Protein AF-A0A6S7BS37-F1 (afdb_monomer_lite)

Foldseek 3Di:
DPPLVPPDPDPPDDEDQVVLVVVVVVVVVVPDPDDDDDDDPPPCPVVCVSNHNQVVCVVVVHQHFDFDQVVCVPCSVVRVVVRNVVSPQDDDPVSVPPPVPPPPPPPPPPPDDDDDPPPPDDPPPPDDDDDD

pLDDT: mean 71.47, std 23.08, range [28.58, 96.12]

Radius of gyration: 23.33 Å; chains: 1; bounding box: 60×58×32 Å

Sequence (132 aa):
MIPFDTLDRDPWHFARPKLAEAYLDAFDLKLSSARGMFARRRMGKTEFLRMDLLPSAAARGYLAAYTNLWDNRAAPETALLAALMEALEPQGVIAKLRIPVKKVKATAKIPGGAEGSLEADRSIALQTRIGT

Structure (mmCIF, N/CA/C/O backbone):
data_AF-A0A6S7BS37-F1
#
_entry.id   AF-A0A6S7BS37-F1
#
loop_
_atom_site.group_PDB
_atom_site.id
_atom_site.type_symbol
_atom_site.label_atom_id
_atom_site.label_alt_id
_atom_site.label_comp_id
_atom_site.label_asym_id
_atom_site.label_entity_id
_atom_site.label_seq_id
_atom_site.pdbx_PDB_ins_code
_atom_site.Cartn_x
_atom_site.Cartn_y
_atom_site.Cartn_z
_atom_site.occupancy
_atom_site.B_iso_or_equiv
_atom_site.auth_seq_id
_atom_site.auth_comp_id
_atom_site.auth_asym_id
_atom_site.auth_atom_id
_atom_site.pdbx_PDB_model_num
ATOM 1 N N . MET A 1 1 ? -3.604 10.916 -8.728 1.00 45.72 1 MET A N 1
ATOM 2 C CA . MET A 1 1 ? -3.479 9.446 -8.912 1.00 45.72 1 MET A CA 1
ATOM 3 C C . MET A 1 1 ? -4.804 8.891 -9.443 1.00 45.72 1 MET A C 1
ATOM 5 O O . MET A 1 1 ? -5.825 9.522 -9.220 1.00 45.72 1 MET A O 1
ATOM 9 N N . ILE A 1 2 ? -4.823 7.778 -10.190 1.00 42.56 2 ILE A N 1
ATOM 10 C CA . ILE A 1 2 ? -6.091 7.119 -10.567 1.00 42.56 2 ILE A CA 1
ATOM 11 C C . ILE A 1 2 ? -6.729 6.605 -9.264 1.00 42.56 2 ILE A C 1
ATOM 13 O O . ILE A 1 2 ? -6.039 5.876 -8.545 1.00 42.56 2 ILE A O 1
ATOM 17 N N . PRO A 1 3 ? -7.969 6.993 -8.909 1.00 49.81 3 PRO A N 1
ATOM 18 C CA . PRO A 1 3 ? -8.621 6.482 -7.708 1.00 49.81 3 PRO A CA 1
ATOM 19 C C . PRO A 1 3 ? -8.657 4.953 -7.775 1.00 49.81 3 PRO A C 1
ATOM 21 O O . PRO A 1 3 ? -9.004 4.396 -8.818 1.00 49.81 3 PRO A O 1
ATOM 24 N N . PHE A 1 4 ? -8.274 4.275 -6.685 1.00 53.22 4 PHE A N 1
ATOM 25 C CA . PHE A 1 4 ? -8.167 2.804 -6.633 1.00 53.22 4 PHE A CA 1
ATOM 26 C C . PHE A 1 4 ? -9.461 2.091 -7.057 1.00 53.22 4 PHE A C 1
ATOM 28 O O . PHE A 1 4 ? -9.412 0.959 -7.523 1.00 53.22 4 PHE A O 1
ATOM 35 N N . ASP A 1 5 ? -10.587 2.796 -6.962 1.00 51.19 5 ASP A N 1
ATOM 36 C CA . ASP A 1 5 ? -11.928 2.368 -7.362 1.00 51.19 5 ASP A CA 1
ATOM 37 C C . ASP A 1 5 ? -12.137 2.256 -8.888 1.00 51.19 5 ASP A C 1
ATOM 39 O O . ASP A 1 5 ? -13.129 1.700 -9.341 1.00 51.19 5 ASP A O 1
ATOM 43 N N . THR A 1 6 ? -11.213 2.783 -9.703 1.00 49.12 6 THR A N 1
ATOM 44 C CA . THR A 1 6 ? -11.310 2.785 -11.183 1.00 49.12 6 THR A CA 1
ATOM 45 C C . THR A 1 6 ? -10.344 1.819 -11.866 1.00 49.12 6 THR A C 1
ATOM 47 O O . THR A 1 6 ? -10.201 1.843 -13.088 1.00 49.12 6 THR A O 1
ATOM 50 N N . LEU A 1 7 ? -9.672 0.952 -11.103 1.00 57.22 7 LEU A N 1
ATOM 51 C CA . LEU A 1 7 ? -8.976 -0.190 -11.687 1.00 57.22 7 LEU A CA 1
ATOM 52 C C . LEU A 1 7 ? -10.045 -1.211 -12.081 1.00 57.22 7 LEU A C 1
ATOM 54 O O . LEU A 1 7 ? -10.400 -2.079 -11.283 1.00 57.22 7 LEU A O 1
ATOM 58 N N . ASP A 1 8 ? -10.588 -1.060 -13.296 1.00 59.56 8 ASP A N 1
ATOM 59 C CA . ASP A 1 8 ? -11.390 -2.091 -13.957 1.00 59.56 8 ASP A CA 1
ATOM 60 C C . ASP A 1 8 ? -10.732 -3.441 -13.680 1.00 59.56 8 ASP A C 1
ATOM 62 O O . ASP A 1 8 ? -9.523 -3.594 -13.884 1.00 59.56 8 ASP A O 1
ATOM 66 N N . ARG A 1 9 ? -11.502 -4.384 -13.120 1.00 65.88 9 ARG A N 1
ATOM 67 C CA . ARG A 1 9 ? -10.988 -5.702 -12.740 1.00 65.88 9 ARG A CA 1
ATOM 68 C C . ARG A 1 9 ? -10.431 -6.365 -13.990 1.00 65.88 9 ARG A C 1
ATOM 70 O O . ARG A 1 9 ? -11.190 -6.923 -14.779 1.00 65.88 9 ARG A O 1
ATOM 77 N N . ASP A 1 10 ? -9.116 -6.266 -14.158 1.00 77.12 10 ASP A N 1
ATOM 78 C CA . ASP A 1 10 ? -8.397 -6.883 -15.259 1.00 77.12 10 ASP A CA 1
ATOM 79 C C . ASP A 1 10 ? -8.736 -8.382 -15.238 1.00 77.12 10 ASP A C 1
ATOM 81 O O . ASP A 1 10 ? -8.460 -9.045 -14.231 1.00 77.12 10 ASP A O 1
ATOM 85 N N . PRO A 1 11 ? -9.357 -8.930 -16.300 1.00 81.69 11 PRO A N 1
ATOM 86 C CA . PRO A 1 11 ? -9.729 -10.341 -16.359 1.00 81.69 11 PRO A CA 1
ATOM 87 C C . PRO A 1 11 ? -8.544 -11.291 -16.137 1.00 81.69 11 PRO A C 1
ATOM 89 O O . PRO A 1 11 ? -8.743 -12.455 -15.795 1.00 81.69 11 PRO A O 1
ATOM 92 N N . TRP A 1 12 ? -7.318 -10.802 -16.334 1.00 84.25 12 TRP A N 1
ATOM 93 C CA . TRP A 1 12 ? -6.079 -11.563 -16.201 1.00 84.25 12 TRP A CA 1
ATOM 94 C C . TRP A 1 12 ? -5.432 -11.444 -14.818 1.00 84.25 12 TRP A C 1
ATOM 96 O O . TRP A 1 12 ? -4.402 -12.077 -14.570 1.00 84.25 12 TRP A O 1
ATOM 106 N N . HIS A 1 13 ? -6.028 -10.671 -13.908 1.00 88.62 13 HIS A N 1
ATOM 107 C CA . HIS A 1 13 ? -5.512 -10.505 -12.560 1.00 88.62 13 HIS A CA 1
ATOM 108 C C . HIS A 1 13 ? -5.692 -11.779 -11.726 1.00 88.62 13 HIS A C 1
ATOM 110 O O . HIS A 1 13 ? -6.806 -12.243 -11.470 1.00 88.62 13 HIS A O 1
ATOM 116 N N . PHE A 1 14 ? -4.581 -12.321 -11.228 1.00 90.50 14 PHE A N 1
ATOM 117 C CA . PHE A 1 14 ? -4.611 -13.411 -10.258 1.00 90.50 14 PHE A CA 1
ATOM 118 C C . PHE A 1 14 ? -4.712 -12.857 -8.830 1.00 90.50 14 PHE A C 1
ATOM 120 O O . PHE A 1 14 ? -3.695 -12.550 -8.196 1.00 90.50 14 PHE A O 1
ATOM 127 N N . ALA A 1 15 ? -5.947 -12.755 -8.331 1.00 90.62 15 ALA A N 1
ATOM 128 C CA . ALA A 1 15 ? -6.245 -12.226 -7.004 1.00 90.62 15 ALA A CA 1
ATOM 129 C C . ALA A 1 15 ? -5.655 -13.093 -5.880 1.00 90.62 15 ALA A C 1
ATOM 131 O O . ALA A 1 15 ? -5.786 -14.323 -5.866 1.00 90.62 15 ALA A O 1
ATOM 132 N N . ARG A 1 16 ? -5.033 -12.444 -4.892 1.00 93.19 16 ARG A N 1
ATOM 133 C CA . ARG A 1 16 ? -4.391 -13.096 -3.735 1.00 93.19 16 ARG A CA 1
ATOM 134 C C . ARG A 1 16 ? -4.900 -12.518 -2.405 1.00 93.19 16 ARG A C 1
ATOM 136 O O . ARG A 1 16 ? -4.097 -12.025 -1.608 1.00 93.19 16 ARG A O 1
ATOM 143 N N . PRO A 1 17 ? -6.206 -12.640 -2.098 1.00 92.75 17 PRO A N 1
ATOM 144 C CA . PRO A 1 17 ? -6.815 -12.009 -0.922 1.00 92.75 17 PRO A CA 1
ATOM 145 C C . PRO A 1 17 ? -6.227 -12.514 0.402 1.00 92.75 17 PRO A C 1
ATOM 147 O O . PRO A 1 17 ? -5.838 -11.713 1.243 1.00 92.75 17 PRO A O 1
ATOM 150 N N . LYS A 1 18 ? -6.027 -13.833 0.549 1.00 96.12 18 LYS A N 1
ATOM 151 C CA . LYS A 1 18 ? -5.428 -14.425 1.762 1.00 96.12 18 LYS A CA 1
ATOM 152 C C . LYS A 1 18 ? -4.016 -13.903 2.048 1.00 96.12 18 LYS A C 1
ATOM 154 O O . LYS A 1 18 ? -3.608 -13.798 3.199 1.00 96.12 18 LYS A O 1
ATOM 159 N N . LEU A 1 19 ? -3.250 -13.596 0.996 1.00 94.75 19 LEU A N 1
ATOM 160 C CA . LEU A 1 19 ? -1.913 -13.029 1.150 1.00 94.75 19 LEU A CA 1
ATOM 161 C C . LEU A 1 19 ? -2.000 -11.569 1.606 1.00 94.75 19 LEU A C 1
ATOM 163 O O . LEU A 1 19 ? -1.240 -11.173 2.483 1.00 94.75 19 LEU A O 1
ATOM 167 N N . ALA A 1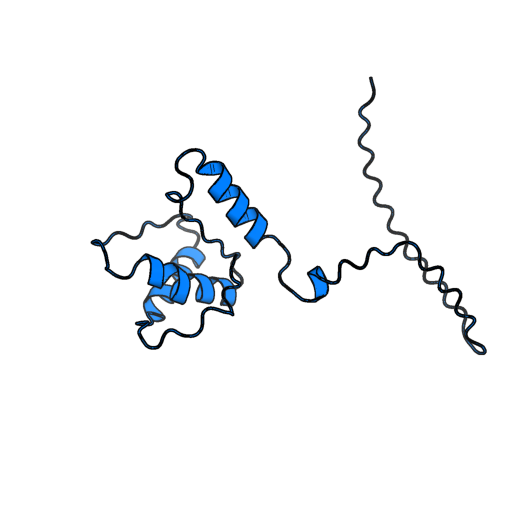 20 ? -2.921 -10.782 1.046 1.00 95.12 20 ALA A N 1
ATOM 168 C CA . ALA A 1 20 ? -3.155 -9.406 1.483 1.00 95.12 20 ALA A CA 1
ATOM 169 C C . ALA A 1 20 ? -3.591 -9.346 2.953 1.00 95.12 20 ALA A C 1
ATOM 171 O O . ALA A 1 20 ? -3.008 -8.583 3.722 1.00 95.12 20 ALA A O 1
ATOM 172 N N . GLU A 1 21 ? -4.525 -10.208 3.359 1.00 95.12 21 GLU A N 1
ATOM 173 C CA . GLU A 1 21 ? -4.964 -10.343 4.753 1.00 95.12 21 GLU A CA 1
ATOM 174 C C . GLU A 1 21 ? -3.792 -10.651 5.684 1.00 95.12 21 GLU A C 1
ATOM 176 O O . GLU A 1 21 ? -3.549 -9.892 6.613 1.00 95.12 21 GLU A O 1
ATOM 181 N N . ALA A 1 22 ? -2.981 -11.667 5.376 1.00 94.62 22 ALA A N 1
ATOM 182 C CA . ALA A 1 22 ? -1.829 -12.024 6.205 1.00 94.62 22 ALA A CA 1
ATOM 183 C C . ALA A 1 22 ? -0.791 -10.889 6.345 1.00 94.62 22 ALA A C 1
ATOM 185 O O . ALA A 1 22 ? -0.094 -10.793 7.359 1.00 94.62 22 ALA A O 1
ATOM 186 N N . TYR A 1 23 ? -0.651 -10.028 5.330 1.00 94.62 23 TYR A N 1
ATOM 187 C CA . TYR A 1 23 ? 0.193 -8.836 5.427 1.00 94.62 23 TYR A CA 1
ATOM 188 C C . TYR A 1 23 ? -0.431 -7.774 6.337 1.00 94.62 23 TYR A C 1
ATOM 190 O O . TYR A 1 23 ? 0.280 -7.229 7.181 1.00 94.62 23 TYR A O 1
ATOM 198 N N . LEU A 1 24 ? -1.727 -7.495 6.183 1.00 94.00 24 LEU A N 1
ATOM 199 C CA . LEU A 1 24 ? -2.442 -6.491 6.974 1.00 94.00 24 LEU A CA 1
ATOM 200 C C . LEU A 1 24 ? -2.581 -6.905 8.438 1.00 94.00 24 LEU A C 1
ATOM 202 O O . LEU A 1 24 ? -2.254 -6.106 9.307 1.00 94.00 24 LEU A O 1
ATOM 206 N N . ASP A 1 25 ? -2.917 -8.165 8.711 1.00 94.44 25 ASP A N 1
ATOM 207 C CA . ASP A 1 25 ? -2.973 -8.718 10.068 1.00 94.44 25 ASP A CA 1
ATOM 208 C C . ASP A 1 25 ? -1.625 -8.543 10.779 1.00 94.44 25 ASP A C 1
ATOM 210 O O . ASP A 1 25 ? -1.552 -8.209 11.959 1.00 94.44 25 ASP A O 1
ATOM 214 N N . ALA A 1 26 ? -0.520 -8.711 10.049 1.00 92.19 26 ALA A N 1
ATOM 215 C CA . ALA A 1 26 ? 0.799 -8.504 10.621 1.00 92.19 26 ALA A CA 1
ATOM 216 C C . ALA A 1 26 ? 1.139 -7.025 10.878 1.00 92.19 26 ALA A C 1
ATOM 218 O O . ALA A 1 26 ? 1.918 -6.744 11.791 1.00 92.19 26 ALA A O 1
ATOM 219 N N . PHE A 1 27 ? 0.582 -6.089 10.103 1.00 91.50 27 PHE A N 1
ATOM 220 C CA . PHE A 1 27 ? 0.676 -4.654 10.397 1.00 91.50 27 PHE A CA 1
ATOM 221 C C . PHE A 1 27 ? -0.216 -4.263 11.586 1.00 91.50 27 PHE A C 1
ATOM 223 O O . PHE A 1 27 ? 0.216 -3.463 12.419 1.00 91.50 27 PHE A O 1
ATOM 230 N N . ASP A 1 28 ? -1.391 -4.884 11.732 1.00 91.56 28 ASP A N 1
ATOM 231 C CA . ASP A 1 28 ? -2.317 -4.676 12.857 1.00 91.56 28 ASP A CA 1
ATOM 232 C C . ASP A 1 28 ? -1.676 -5.034 14.211 1.00 91.56 28 ASP A C 1
ATOM 234 O O . ASP A 1 28 ? -1.938 -4.376 15.221 1.00 91.56 28 ASP A O 1
ATOM 238 N N . LEU A 1 29 ? -0.763 -6.015 14.232 1.00 92.06 29 LEU A N 1
ATOM 239 C CA . LEU A 1 29 ? 0.019 -6.363 15.425 1.00 92.06 29 LEU A CA 1
ATOM 240 C C . LEU A 1 29 ? 0.967 -5.240 15.887 1.00 92.06 29 LEU A C 1
ATOM 242 O O . LEU A 1 29 ? 1.471 -5.304 17.007 1.00 92.06 29 LEU A O 1
ATOM 246 N N . LYS A 1 30 ? 1.249 -4.230 15.048 1.00 88.50 30 LYS A N 1
ATOM 247 C CA . LYS A 1 30 ? 2.135 -3.077 15.332 1.00 88.50 30 LYS A CA 1
ATOM 248 C C . LYS A 1 30 ? 3.561 -3.439 15.774 1.00 88.50 30 LYS A C 1
ATOM 250 O O . LYS A 1 30 ? 4.304 -2.581 16.238 1.00 88.50 30 LYS A O 1
ATOM 255 N N . LEU A 1 31 ? 3.971 -4.693 15.581 1.00 89.50 31 LEU A N 1
ATOM 256 C CA . LEU A 1 31 ? 5.321 -5.177 15.889 1.00 89.50 31 LEU A CA 1
ATOM 257 C C . LEU A 1 31 ? 6.358 -4.704 14.862 1.00 89.50 31 LEU A C 1
ATOM 259 O O . LEU A 1 31 ? 7.555 -4.705 15.138 1.00 89.50 31 LEU A O 1
ATOM 263 N N . SER A 1 32 ? 5.911 -4.324 13.663 1.00 86.62 32 SER A N 1
ATOM 264 C CA . SER A 1 32 ? 6.768 -3.835 12.588 1.00 86.62 32 SER A CA 1
ATOM 265 C C . SER A 1 32 ? 6.054 -2.765 11.769 1.00 86.62 32 SER A C 1
ATOM 267 O O . SER A 1 32 ? 4.904 -2.942 11.374 1.00 86.62 32 SER A O 1
ATOM 269 N N . SER A 1 33 ? 6.754 -1.664 11.495 1.00 85.06 33 SER A N 1
ATOM 270 C CA . SER A 1 33 ? 6.266 -0.543 10.683 1.00 85.06 33 SER A CA 1
ATOM 271 C C . SER A 1 33 ? 6.583 -0.683 9.191 1.00 85.06 33 SER A C 1
ATOM 273 O O . SER A 1 33 ? 6.028 0.050 8.377 1.00 85.06 33 SER A O 1
ATOM 275 N N . ALA A 1 34 ? 7.470 -1.607 8.812 1.00 90.19 34 ALA A N 1
ATOM 276 C CA . ALA A 1 34 ? 7.934 -1.754 7.439 1.00 90.19 34 ALA A CA 1
ATOM 277 C C . ALA A 1 34 ? 8.209 -3.218 7.093 1.00 90.19 34 ALA A C 1
ATOM 279 O O . ALA A 1 34 ? 8.867 -3.944 7.838 1.00 90.19 34 ALA A O 1
ATOM 280 N N . ARG A 1 35 ? 7.753 -3.644 5.911 1.00 90.31 35 ARG A N 1
ATOM 281 C CA . ARG A 1 35 ? 7.969 -5.001 5.405 1.00 90.31 35 ARG A CA 1
ATOM 282 C C . ARG A 1 35 ? 8.420 -4.980 3.951 1.00 90.31 35 ARG A C 1
ATOM 284 O O . ARG A 1 35 ? 7.781 -4.371 3.099 1.00 90.31 35 ARG A O 1
ATOM 291 N N . GLY A 1 36 ? 9.509 -5.689 3.666 1.00 91.56 36 GLY A N 1
ATOM 292 C CA . GLY A 1 36 ? 10.007 -5.895 2.308 1.00 91.56 36 GLY A CA 1
ATOM 293 C C . GLY A 1 36 ? 9.326 -7.076 1.615 1.00 91.56 36 GLY A C 1
ATOM 294 O O . GLY A 1 36 ? 9.054 -8.101 2.239 1.00 91.56 36 GLY A O 1
ATOM 295 N N . MET A 1 37 ? 9.084 -6.955 0.308 1.00 91.19 37 MET A N 1
ATOM 296 C CA . MET A 1 37 ? 8.594 -8.050 -0.534 1.00 91.19 37 MET A CA 1
ATOM 297 C C . MET A 1 37 ? 9.644 -8.433 -1.583 1.00 91.19 37 MET A C 1
ATOM 299 O O . MET A 1 37 ? 9.855 -7.740 -2.584 1.00 91.19 37 MET A O 1
ATOM 303 N N . PHE A 1 38 ? 10.288 -9.581 -1.379 1.00 91.44 38 PHE A N 1
ATOM 304 C CA . PHE A 1 38 ? 11.338 -10.092 -2.259 1.00 91.44 38 PHE A CA 1
ATOM 305 C C . PHE A 1 38 ? 10.826 -11.256 -3.112 1.00 91.44 38 PHE A C 1
ATOM 307 O O . PHE A 1 38 ? 10.085 -12.110 -2.650 1.00 91.44 38 PHE A O 1
ATOM 314 N N . ALA A 1 39 ? 11.187 -11.240 -4.395 1.00 90.06 39 ALA A N 1
ATOM 315 C CA . ALA A 1 39 ? 10.860 -12.258 -5.401 1.00 90.06 39 ALA A CA 1
ATOM 316 C C . ALA A 1 39 ? 11.619 -11.931 -6.700 1.00 90.06 39 ALA A C 1
ATOM 318 O O . ALA A 1 39 ? 12.113 -10.807 -6.863 1.00 90.06 39 ALA A O 1
ATOM 319 N N . ARG A 1 40 ? 11.655 -12.862 -7.657 1.00 92.50 40 ARG A N 1
ATOM 320 C CA . ARG A 1 40 ? 12.218 -12.614 -8.998 1.00 92.50 40 ARG A CA 1
ATOM 321 C C . ARG A 1 40 ? 11.415 -11.545 -9.769 1.00 92.50 40 ARG A C 1
ATOM 323 O O . ARG A 1 40 ? 10.342 -11.108 -9.340 1.00 92.50 40 ARG A O 1
ATOM 330 N N . ARG A 1 41 ? 11.954 -11.078 -10.904 1.00 90.81 41 ARG A N 1
ATOM 331 C CA . ARG A 1 41 ? 11.241 -10.152 -11.809 1.00 90.81 41 ARG A CA 1
ATOM 332 C C . ARG A 1 41 ? 9.988 -10.839 -12.368 1.00 90.81 41 ARG A C 1
ATOM 334 O O . ARG A 1 41 ? 9.994 -12.049 -12.547 1.00 90.81 41 ARG A O 1
ATOM 341 N N . ARG A 1 42 ? 8.947 -10.050 -12.662 1.00 87.50 42 ARG A N 1
ATOM 342 C CA . ARG A 1 42 ? 7.671 -10.509 -13.253 1.00 87.50 42 ARG A CA 1
ATOM 343 C C . ARG A 1 42 ? 6.885 -11.535 -12.416 1.00 87.50 42 ARG A C 1
ATOM 345 O O . ARG A 1 42 ? 6.068 -12.261 -12.951 1.00 87.50 42 ARG A O 1
ATOM 352 N N . MET A 1 43 ? 7.071 -11.539 -11.095 1.00 92.31 43 MET A N 1
ATOM 353 C CA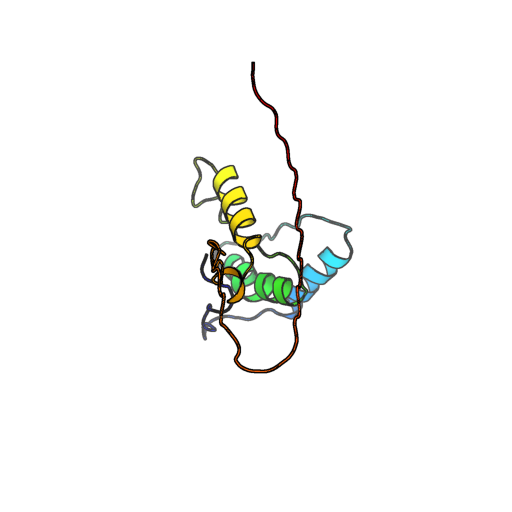 . MET A 1 43 ? 6.289 -12.374 -10.162 1.00 92.31 43 MET A CA 1
ATOM 354 C C . MET A 1 43 ? 4.986 -11.700 -9.671 1.00 92.31 43 MET A C 1
ATOM 356 O O . MET A 1 43 ? 4.410 -12.111 -8.668 1.00 92.31 43 MET A O 1
ATOM 360 N N . GLY A 1 44 ? 4.555 -10.607 -10.313 1.00 89.94 44 GLY A N 1
ATOM 361 C CA . GLY A 1 44 ? 3.315 -9.906 -9.954 1.00 89.94 44 GLY A CA 1
ATOM 362 C C . GLY A 1 44 ? 3.354 -9.153 -8.617 1.00 89.94 44 GLY A C 1
ATOM 363 O O . GLY A 1 44 ? 2.314 -8.986 -7.995 1.00 89.94 44 GLY A O 1
ATOM 364 N N . LYS A 1 45 ? 4.528 -8.710 -8.139 1.00 93.00 45 LYS A N 1
ATOM 365 C CA . LYS A 1 45 ? 4.644 -7.950 -6.873 1.00 93.00 45 LYS A CA 1
ATOM 366 C C . LYS A 1 45 ? 3.960 -6.586 -6.934 1.00 93.00 45 LYS A C 1
ATOM 368 O O . LYS A 1 45 ? 3.219 -6.229 -6.033 1.00 93.00 45 LYS A O 1
ATOM 373 N N . THR A 1 46 ? 4.194 -5.830 -8.005 1.00 91.00 46 THR A N 1
ATOM 374 C CA . THR A 1 46 ? 3.558 -4.518 -8.198 1.00 91.00 46 THR A CA 1
ATOM 375 C C . THR A 1 46 ? 2.048 -4.649 -8.353 1.00 91.00 46 THR A C 1
ATOM 377 O O . THR A 1 46 ? 1.300 -3.845 -7.811 1.00 91.00 46 THR A O 1
ATOM 380 N N . GLU A 1 47 ? 1.616 -5.686 -9.064 1.00 91.31 47 GLU A N 1
ATOM 381 C CA . GLU A 1 47 ? 0.207 -6.014 -9.251 1.00 91.31 47 GLU A CA 1
ATOM 382 C C . GLU A 1 47 ? -0.457 -6.380 -7.921 1.00 91.31 47 GLU A C 1
ATOM 384 O O . GLU A 1 47 ? -1.471 -5.787 -7.583 1.00 91.31 47 GLU A O 1
ATOM 389 N N . PHE A 1 48 ? 0.176 -7.238 -7.109 1.00 93.31 48 PHE A N 1
ATOM 390 C CA . PHE A 1 48 ? -0.292 -7.552 -5.756 1.00 93.31 48 PHE A CA 1
ATOM 391 C C . PHE A 1 48 ? -0.463 -6.297 -4.901 1.00 93.31 48 PHE A C 1
ATOM 393 O O . PHE A 1 48 ? -1.497 -6.113 -4.270 1.00 93.31 48 PHE A O 1
ATOM 400 N N . LEU A 1 49 ? 0.538 -5.408 -4.883 1.00 92.56 49 LEU A N 1
ATOM 401 C CA . LEU A 1 49 ? 0.438 -4.177 -4.103 1.00 92.56 49 LEU A CA 1
ATOM 402 C C . LEU A 1 49 ? -0.775 -3.353 -4.550 1.00 92.56 49 LEU A C 1
ATOM 404 O O . LEU A 1 49 ? -1.585 -2.965 -3.718 1.00 92.56 49 LEU A O 1
ATOM 408 N N . ARG A 1 50 ? -0.924 -3.115 -5.855 1.00 91.00 50 ARG A N 1
ATOM 409 C CA . ARG A 1 50 ? -1.931 -2.190 -6.392 1.00 91.00 50 ARG A CA 1
ATOM 410 C C . ARG A 1 50 ? -3.353 -2.752 -6.415 1.00 91.00 50 ARG A C 1
ATOM 412 O O . ARG A 1 50 ? -4.274 -1.981 -6.185 1.00 91.00 50 ARG A O 1
ATOM 419 N N . MET A 1 51 ? -3.517 -4.039 -6.713 1.00 90.38 51 MET A N 1
ATOM 420 C CA . MET A 1 51 ? -4.823 -4.667 -6.953 1.00 90.38 51 MET A CA 1
ATOM 421 C C . MET A 1 51 ? -5.339 -5.438 -5.732 1.00 90.38 51 MET A C 1
ATOM 423 O O . MET A 1 51 ? -6.545 -5.493 -5.524 1.00 90.38 51 MET A O 1
ATOM 427 N N . ASP A 1 52 ? -4.446 -5.996 -4.905 1.00 92.75 52 ASP A N 1
ATOM 428 C CA . ASP A 1 52 ? -4.834 -6.788 -3.732 1.00 92.75 52 ASP A CA 1
ATOM 429 C C . ASP A 1 52 ? -4.625 -6.000 -2.428 1.00 92.75 52 ASP A C 1
ATOM 431 O O . ASP A 1 52 ? -5.570 -5.741 -1.679 1.00 92.75 52 ASP A O 1
ATOM 435 N N . LEU A 1 53 ? -3.378 -5.607 -2.138 1.00 93.62 53 LEU A N 1
ATOM 436 C CA . LEU A 1 53 ? -2.993 -5.099 -0.818 1.00 93.62 53 LEU A CA 1
ATOM 437 C C . LEU A 1 53 ? -3.553 -3.703 -0.539 1.00 93.62 53 LEU A C 1
ATOM 439 O O . LEU A 1 53 ? -4.126 -3.492 0.525 1.00 93.62 53 LEU A O 1
ATOM 443 N N . LEU A 1 54 ? -3.382 -2.753 -1.462 1.00 92.50 54 LEU A N 1
ATOM 444 C CA . LEU A 1 54 ? -3.819 -1.370 -1.258 1.00 92.50 54 LEU A CA 1
ATOM 445 C C . LEU A 1 54 ? -5.348 -1.245 -1.132 1.00 92.50 54 LEU A C 1
ATOM 447 O O . LEU A 1 54 ? -5.789 -0.601 -0.179 1.00 92.50 54 LEU A O 1
ATOM 451 N N . PRO A 1 55 ? -6.165 -1.884 -1.994 1.00 90.94 55 PRO A N 1
ATOM 452 C CA . PRO A 1 55 ? -7.618 -1.879 -1.829 1.00 90.94 55 PRO A CA 1
ATOM 453 C C . PRO A 1 55 ? -8.060 -2.537 -0.519 1.00 90.94 55 PRO A C 1
ATOM 455 O O . PRO A 1 55 ? -8.915 -1.999 0.183 1.00 90.94 55 PRO A O 1
ATOM 458 N N . SER A 1 56 ? -7.429 -3.653 -0.134 1.00 92.44 56 SER A N 1
ATOM 459 C CA . SER A 1 56 ? -7.717 -4.320 1.144 1.00 92.44 56 SER A CA 1
ATOM 460 C C . SER A 1 56 ? -7.336 -3.450 2.348 1.00 92.44 56 SER A C 1
ATOM 462 O O . SER A 1 56 ? -8.057 -3.424 3.343 1.00 92.44 56 SER A O 1
ATOM 464 N N . ALA A 1 57 ? -6.232 -2.702 2.261 1.00 92.88 57 ALA A N 1
ATOM 465 C CA . ALA A 1 57 ? -5.812 -1.761 3.296 1.00 92.88 57 ALA A CA 1
ATOM 466 C C . ALA A 1 57 ? -6.825 -0.615 3.439 1.00 92.88 57 ALA A C 1
ATOM 468 O O . ALA A 1 57 ? -7.280 -0.329 4.547 1.00 92.88 57 ALA A O 1
ATOM 469 N N . ALA A 1 58 ? -7.229 -0.006 2.320 1.00 90.56 58 ALA A N 1
ATOM 470 C CA . ALA A 1 58 ? -8.226 1.061 2.305 1.00 9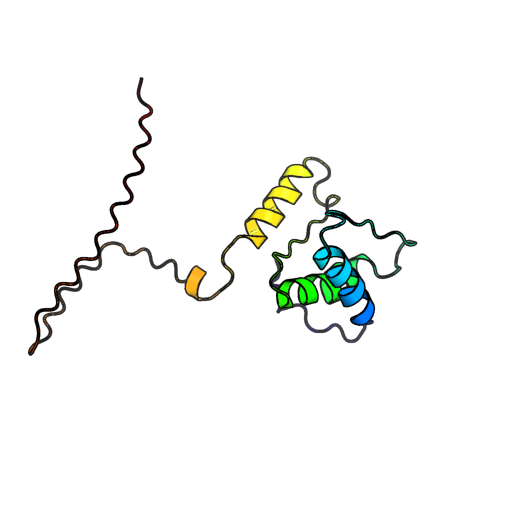0.56 58 ALA A CA 1
ATOM 471 C C . ALA A 1 58 ? -9.570 0.593 2.891 1.00 90.56 58 ALA A C 1
ATOM 473 O O . ALA A 1 58 ? -10.156 1.289 3.718 1.00 90.56 58 ALA A O 1
ATOM 474 N N . ALA A 1 59 ? -10.013 -0.623 2.551 1.00 89.56 59 ALA A N 1
ATOM 475 C CA . ALA A 1 59 ? -11.225 -1.223 3.112 1.00 89.56 59 ALA A CA 1
ATOM 476 C C . ALA A 1 59 ? -11.150 -1.434 4.638 1.00 89.56 59 ALA A C 1
ATOM 478 O O . ALA A 1 59 ? -12.170 -1.365 5.320 1.00 89.56 59 ALA A O 1
ATOM 479 N N . ARG A 1 60 ? -9.947 -1.648 5.189 1.00 91.00 60 ARG A N 1
ATOM 480 C CA . ARG A 1 60 ? -9.694 -1.734 6.639 1.00 91.00 60 ARG A CA 1
ATOM 481 C C . ARG A 1 60 ? -9.490 -0.367 7.315 1.00 91.00 60 ARG A C 1
ATOM 483 O O . ARG A 1 60 ? -9.198 -0.322 8.506 1.00 91.00 60 ARG A O 1
ATOM 490 N N . GLY A 1 61 ? -9.638 0.742 6.588 1.00 89.69 61 GLY A N 1
ATOM 491 C CA . GLY A 1 61 ? -9.484 2.098 7.126 1.00 89.69 61 GLY A CA 1
ATOM 492 C C . GLY A 1 61 ? -8.040 2.601 7.191 1.00 89.69 61 GLY A C 1
ATOM 493 O O . GLY A 1 61 ? -7.776 3.620 7.829 1.00 89.69 61 GLY A O 1
ATOM 494 N N . TYR A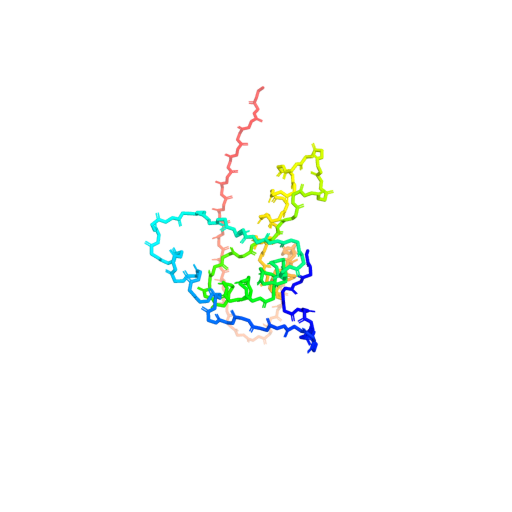 1 62 ? -7.097 1.920 6.536 1.00 90.25 62 TYR A N 1
ATOM 495 C CA . TYR A 1 62 ? -5.739 2.433 6.390 1.00 90.25 62 TYR A CA 1
ATOM 496 C C . TYR A 1 62 ? -5.680 3.567 5.368 1.00 90.25 62 TYR A C 1
ATOM 498 O O . TYR A 1 62 ? -6.310 3.518 4.311 1.00 90.25 62 TYR A O 1
ATOM 506 N N . LEU A 1 63 ? -4.815 4.545 5.639 1.00 89.94 63 LEU A N 1
ATOM 507 C CA . LEU A 1 63 ? -4.379 5.498 4.627 1.00 89.94 63 LEU A CA 1
ATOM 508 C C . LEU A 1 63 ? -3.404 4.799 3.669 1.00 89.94 63 LEU A C 1
ATOM 510 O O . LEU A 1 63 ? -2.270 4.493 4.040 1.00 89.94 63 LEU A O 1
ATOM 514 N N . ALA A 1 64 ? -3.848 4.530 2.443 1.00 90.38 64 ALA A N 1
ATOM 515 C CA . ALA A 1 64 ? -3.054 3.840 1.432 1.00 90.38 64 ALA A CA 1
ATOM 516 C C . ALA A 1 64 ? -2.460 4.829 0.418 1.00 90.38 64 ALA A C 1
ATOM 518 O O . ALA A 1 64 ? -3.187 5.547 -0.266 1.00 90.38 64 ALA A O 1
ATOM 519 N N . ALA A 1 65 ? -1.134 4.823 0.279 1.00 90.88 65 ALA A N 1
ATOM 520 C CA . ALA A 1 65 ? -0.405 5.588 -0.728 1.00 90.88 65 ALA A CA 1
ATOM 521 C C . ALA A 1 65 ? 0.513 4.656 -1.530 1.00 90.88 65 ALA A C 1
ATOM 523 O O . ALA A 1 65 ? 1.145 3.758 -0.970 1.00 90.88 65 ALA A O 1
ATOM 524 N N . TYR A 1 66 ? 0.612 4.878 -2.840 1.00 91.00 66 TYR A N 1
ATOM 525 C CA . TYR A 1 66 ? 1.561 4.177 -3.704 1.00 91.00 66 TYR A CA 1
ATOM 526 C C . TYR A 1 66 ? 2.536 5.174 -4.311 1.00 91.00 66 TYR A C 1
ATOM 528 O O . TYR A 1 66 ? 2.125 6.179 -4.884 1.00 91.00 66 TYR A O 1
ATOM 536 N N . THR A 1 67 ? 3.826 4.862 -4.243 1.00 91.31 67 THR A N 1
ATOM 537 C CA . THR A 1 67 ? 4.858 5.614 -4.954 1.00 91.31 67 THR A CA 1
ATOM 538 C C . THR A 1 67 ? 5.837 4.657 -5.618 1.00 91.31 67 THR A C 1
ATOM 540 O O . THR A 1 67 ? 6.205 3.622 -5.053 1.00 91.31 67 THR A O 1
ATOM 543 N N . ASN A 1 68 ? 6.249 4.989 -6.837 1.00 89.12 68 ASN A N 1
ATOM 544 C CA . ASN A 1 68 ? 7.318 4.299 -7.539 1.00 89.12 68 ASN A CA 1
ATOM 545 C C . ASN A 1 68 ? 8.555 5.199 -7.541 1.00 89.12 68 ASN A C 1
ATOM 547 O O . ASN A 1 68 ? 8.659 6.149 -8.313 1.00 89.12 68 ASN A O 1
ATOM 551 N N . LEU A 1 69 ? 9.517 4.867 -6.684 1.00 86.44 69 LEU A N 1
ATOM 552 C CA . LEU A 1 69 ? 10.723 5.674 -6.478 1.00 86.44 69 LEU A CA 1
ATOM 553 C C . LEU A 1 69 ? 11.643 5.732 -7.708 1.00 86.44 69 LEU A C 1
ATOM 555 O O . LEU A 1 69 ? 12.547 6.561 -7.765 1.00 86.44 69 LEU A O 1
ATOM 559 N N . TRP A 1 70 ? 11.432 4.867 -8.703 1.00 82.56 70 TRP A N 1
ATOM 560 C CA . TRP A 1 70 ? 12.221 4.885 -9.932 1.00 82.56 70 TRP A CA 1
ATOM 561 C C . TRP A 1 70 ? 11.721 5.884 -10.975 1.00 82.56 70 TRP A C 1
ATOM 563 O O . TRP A 1 70 ? 12.491 6.200 -11.881 1.00 82.56 70 TRP A O 1
ATOM 573 N N . ASP A 1 71 ? 10.487 6.383 -10.855 1.00 75.50 71 ASP A N 1
ATOM 574 C CA . ASP A 1 71 ? 9.925 7.332 -11.826 1.00 75.50 71 ASP A CA 1
ATOM 575 C C . ASP A 1 71 ? 10.570 8.720 -11.696 1.00 75.50 71 ASP A C 1
ATOM 577 O O . ASP A 1 71 ? 10.742 9.418 -12.691 1.00 75.50 71 ASP A O 1
ATOM 581 N N . ASN A 1 72 ? 11.022 9.089 -10.491 1.00 72.38 72 ASN A N 1
ATOM 582 C CA . ASN A 1 72 ? 11.805 10.299 -10.250 1.00 72.38 72 ASN A CA 1
ATOM 583 C C . ASN A 1 72 ? 13.095 9.973 -9.484 1.00 72.38 72 ASN A C 1
ATOM 585 O O . ASN A 1 72 ? 13.217 10.223 -8.287 1.00 72.38 72 ASN A O 1
ATOM 589 N N . ARG A 1 73 ? 14.078 9.412 -10.200 1.00 76.56 73 ARG A N 1
ATOM 590 C CA . ARG A 1 73 ? 15.398 9.084 -9.631 1.00 76.56 73 ARG A CA 1
ATOM 591 C C . ARG A 1 73 ? 16.175 10.301 -9.127 1.00 76.56 73 ARG A C 1
ATOM 593 O O . ARG A 1 73 ? 17.071 10.122 -8.312 1.00 76.56 73 ARG A O 1
ATOM 600 N N . ALA A 1 74 ? 15.878 11.494 -9.643 1.00 80.75 74 ALA A N 1
ATOM 601 C CA . ALA A 1 74 ? 16.583 12.717 -9.276 1.00 80.75 74 ALA A CA 1
ATOM 602 C C . ALA A 1 74 ? 16.117 13.283 -7.924 1.00 80.75 74 ALA A C 1
ATOM 604 O O . ALA A 1 74 ? 16.915 13.923 -7.250 1.00 80.75 74 ALA A O 1
ATOM 605 N N . ALA A 1 75 ? 14.860 13.032 -7.534 1.00 83.19 75 ALA A N 1
ATOM 606 C CA . ALA A 1 75 ? 14.266 13.517 -6.285 1.00 83.19 75 ALA A CA 1
ATOM 607 C C . ALA A 1 75 ? 13.220 12.520 -5.723 1.00 83.19 75 ALA A C 1
ATOM 609 O O . ALA A 1 75 ? 12.007 12.777 -5.786 1.00 83.19 75 ALA A O 1
ATOM 610 N N . PRO A 1 76 ? 13.644 11.354 -5.195 1.00 85.00 76 PRO A N 1
ATOM 611 C CA . PRO A 1 76 ? 12.739 10.333 -4.652 1.00 85.00 76 PRO A CA 1
ATOM 612 C C . PRO A 1 76 ? 11.904 10.830 -3.460 1.00 85.00 76 PRO A C 1
ATOM 614 O O . PRO A 1 76 ? 10.763 10.404 -3.278 1.00 85.00 76 PRO A O 1
ATOM 617 N N . GLU A 1 77 ? 12.433 11.763 -2.673 1.00 87.12 77 GLU A N 1
ATOM 618 C CA . GLU A 1 77 ? 11.732 12.420 -1.570 1.00 87.12 77 GLU A CA 1
ATOM 619 C C . GLU A 1 77 ? 10.500 13.190 -2.050 1.00 87.12 77 GLU A C 1
ATOM 621 O O . GLU A 1 77 ? 9.448 13.136 -1.414 1.00 87.12 77 GLU A O 1
ATOM 626 N N . THR A 1 78 ? 10.587 13.827 -3.220 1.00 87.06 78 THR A N 1
ATOM 627 C CA . THR A 1 78 ? 9.455 14.557 -3.799 1.00 87.06 78 THR A CA 1
ATOM 628 C C . THR A 1 78 ? 8.370 13.584 -4.251 1.00 87.06 78 THR A C 1
ATOM 630 O O . THR A 1 78 ? 7.188 13.827 -4.018 1.00 87.06 78 THR A O 1
ATOM 633 N N . ALA A 1 79 ? 8.755 12.442 -4.831 1.00 86.69 79 ALA A N 1
ATOM 634 C CA . ALA A 1 79 ? 7.809 11.396 -5.223 1.00 86.69 79 ALA A CA 1
ATOM 635 C C . ALA A 1 79 ? 7.092 10.762 -4.018 1.00 86.69 79 ALA A C 1
ATOM 637 O O . ALA A 1 79 ? 5.927 10.369 -4.123 1.00 86.69 79 ALA A O 1
ATOM 638 N N . LEU A 1 80 ? 7.769 10.661 -2.872 1.00 88.75 80 LEU A N 1
ATOM 639 C CA . LEU A 1 80 ? 7.168 10.171 -1.635 1.00 88.75 80 LEU A CA 1
ATOM 640 C C . LEU A 1 80 ? 6.192 11.194 -1.040 1.00 88.75 80 LEU A C 1
ATOM 642 O O . LEU A 1 80 ? 5.052 10.841 -0.736 1.00 88.75 80 LEU A O 1
ATOM 646 N N . LEU A 1 81 ? 6.620 12.455 -0.909 1.00 89.50 81 LEU A N 1
ATOM 647 C CA . LEU A 1 81 ? 5.784 13.533 -0.376 1.00 89.50 81 LEU A CA 1
ATOM 648 C C . LEU A 1 81 ? 4.531 13.742 -1.225 1.00 89.50 81 LEU A C 1
ATOM 650 O O . LEU A 1 81 ? 3.438 13.822 -0.674 1.00 89.50 81 LEU A O 1
ATOM 654 N N . ALA A 1 82 ? 4.671 13.759 -2.552 1.00 87.69 82 ALA A N 1
ATOM 655 C CA . ALA A 1 82 ? 3.541 13.903 -3.462 1.00 87.69 82 ALA A CA 1
ATOM 656 C C . ALA A 1 82 ? 2.511 12.777 -3.280 1.00 87.69 82 ALA A C 1
ATOM 658 O O . ALA A 1 82 ? 1.318 13.048 -3.176 1.00 87.69 82 ALA A O 1
ATOM 659 N N . ALA A 1 83 ? 2.963 11.522 -3.177 1.00 88.19 83 ALA A N 1
ATOM 660 C CA . ALA A 1 83 ? 2.070 10.385 -2.960 1.00 88.19 83 ALA A CA 1
ATOM 661 C C . ALA A 1 83 ? 1.355 10.447 -1.601 1.00 88.19 83 ALA A C 1
ATOM 663 O O . ALA A 1 83 ? 0.187 10.073 -1.502 1.00 88.19 83 ALA A O 1
ATOM 664 N N . LEU A 1 84 ? 2.037 10.928 -0.558 1.00 89.50 84 LEU A N 1
ATOM 665 C CA . LEU A 1 84 ? 1.442 11.082 0.768 1.00 89.50 84 LEU A CA 1
ATOM 666 C C . LEU A 1 84 ? 0.433 12.235 0.813 1.00 89.50 84 LEU A C 1
ATOM 668 O O . LEU A 1 84 ? -0.651 12.070 1.363 1.00 89.50 84 LEU A O 1
ATOM 672 N N . MET A 1 85 ? 0.776 13.385 0.226 1.00 89.00 85 MET A N 1
ATOM 673 C CA . MET A 1 85 ? -0.121 14.538 0.137 1.00 89.00 85 MET A CA 1
ATOM 674 C C . MET A 1 85 ? -1.396 14.183 -0.625 1.00 89.00 85 MET A C 1
ATOM 676 O O . MET A 1 85 ? -2.481 14.475 -0.138 1.00 89.00 85 MET A O 1
ATOM 680 N N . GLU A 1 86 ? -1.268 13.486 -1.755 1.00 86.19 86 GLU A N 1
ATOM 681 C CA . GLU A 1 86 ? -2.404 12.985 -2.533 1.00 86.19 86 GLU A CA 1
ATOM 682 C C . GLU A 1 86 ? -3.277 12.020 -1.717 1.00 86.19 86 GLU A C 1
ATOM 684 O O . GLU A 1 86 ? -4.501 12.106 -1.755 1.00 86.19 86 GLU A O 1
ATOM 689 N N . ALA A 1 87 ? -2.670 11.098 -0.962 1.00 87.19 87 ALA A N 1
ATOM 690 C CA . ALA A 1 87 ? -3.428 10.161 -0.133 1.00 87.19 87 ALA A CA 1
ATOM 691 C C . ALA A 1 87 ? -4.197 10.875 0.990 1.00 87.19 87 ALA A C 1
ATOM 693 O O . ALA A 1 87 ? -5.299 10.456 1.337 1.00 87.19 87 ALA A O 1
ATOM 694 N N . LEU A 1 88 ? -3.625 11.949 1.543 1.00 86.75 88 LEU A N 1
ATOM 695 C CA . LEU A 1 88 ? -4.246 12.784 2.572 1.00 86.75 88 LEU A CA 1
ATOM 696 C C . LEU A 1 88 ? -5.338 13.713 2.028 1.00 86.75 88 LEU A C 1
ATOM 698 O O . LEU A 1 88 ? -6.123 14.234 2.826 1.00 86.75 88 LEU A O 1
ATOM 702 N N . GLU A 1 89 ? -5.398 13.957 0.714 1.00 82.00 89 GLU A N 1
ATOM 703 C CA . GLU A 1 89 ? -6.469 14.774 0.157 1.00 82.00 89 GLU A CA 1
ATOM 704 C C . GLU A 1 89 ? -7.824 14.099 0.412 1.00 82.00 89 GLU A C 1
ATOM 706 O O . GLU A 1 89 ? -7.993 12.908 0.137 1.00 82.00 89 GLU A O 1
ATOM 711 N N . PRO A 1 90 ? -8.815 14.834 0.949 1.00 68.06 90 PRO A N 1
ATOM 712 C CA . PRO A 1 90 ? -10.110 14.255 1.262 1.00 68.06 90 PRO A CA 1
ATOM 713 C C . PRO A 1 90 ? -10.757 13.722 -0.020 1.00 68.06 90 PRO A C 1
ATOM 715 O O . PRO A 1 90 ? -11.128 14.480 -0.915 1.00 68.06 90 PRO A O 1
ATOM 718 N N . GLN A 1 91 ? -10.900 12.402 -0.119 1.00 61.41 91 GLN A N 1
ATOM 719 C CA . GLN A 1 91 ? -11.519 11.764 -1.274 1.00 61.41 91 GLN A CA 1
ATOM 720 C C . GLN A 1 91 ? -13.041 11.769 -1.096 1.00 61.41 91 GLN A C 1
ATOM 722 O O . GLN A 1 91 ? -13.580 11.136 -0.192 1.00 61.41 91 GLN A O 1
ATOM 727 N N . GLY A 1 92 ? -13.753 12.523 -1.938 1.00 56.00 92 GLY A N 1
ATOM 728 C CA . GLY A 1 92 ? -15.216 12.537 -1.937 1.00 56.00 92 GLY A CA 1
ATOM 729 C C . GLY A 1 92 ? -15.843 13.733 -2.650 1.00 56.00 92 GLY A C 1
ATOM 730 O O . GLY A 1 92 ? -15.207 14.755 -2.911 1.00 56.00 92 GLY A O 1
ATOM 731 N N . VAL A 1 93 ? -17.143 13.623 -2.933 1.00 52.38 93 VAL A N 1
ATOM 732 C CA . VAL A 1 93 ? -17.956 14.688 -3.556 1.00 52.38 93 VAL A CA 1
ATOM 733 C C . VAL A 1 93 ? -17.950 15.969 -2.703 1.00 52.38 93 VAL A C 1
ATOM 735 O O . VAL A 1 93 ? -17.987 17.074 -3.236 1.00 52.38 93 VAL A O 1
ATOM 738 N N . ILE A 1 94 ? -17.799 15.826 -1.381 1.00 54.19 94 ILE A N 1
ATOM 739 C CA . ILE A 1 94 ? -17.756 16.922 -0.400 1.00 54.19 94 ILE A CA 1
ATOM 740 C C . ILE A 1 94 ? -16.442 17.725 -0.491 1.00 54.19 94 ILE A C 1
ATOM 742 O O . ILE A 1 94 ? -16.445 18.931 -0.272 1.00 54.19 94 ILE A O 1
ATOM 746 N N . ALA A 1 95 ? -15.328 17.107 -0.901 1.00 52.53 95 ALA A N 1
ATOM 747 C CA . ALA A 1 95 ? -14.060 17.813 -1.117 1.00 52.53 95 ALA A CA 1
ATOM 748 C C . ALA A 1 95 ? -14.062 18.652 -2.405 1.00 52.53 95 ALA A C 1
ATOM 750 O O . ALA A 1 95 ? -13.487 19.742 -2.448 1.00 52.53 95 ALA A O 1
ATOM 751 N N . LYS A 1 96 ? -14.767 18.173 -3.443 1.00 47.72 96 LYS A N 1
ATOM 752 C CA . LYS A 1 96 ? -15.065 18.955 -4.657 1.00 47.72 96 LYS A CA 1
ATOM 753 C C . LYS A 1 96 ? -16.077 20.066 -4.389 1.00 47.72 96 LYS A C 1
ATOM 755 O O . LYS A 1 96 ? -16.055 21.090 -5.064 1.00 47.72 96 LYS A O 1
ATOM 760 N N . LEU A 1 97 ? -16.886 19.915 -3.342 1.00 48.66 97 LEU A N 1
ATOM 761 C CA . LEU A 1 97 ? -17.707 20.969 -2.764 1.00 48.66 97 LEU A CA 1
ATOM 762 C C . LEU A 1 97 ? -16.878 21.895 -1.851 1.00 48.66 97 LEU A C 1
ATOM 764 O O . LEU A 1 97 ? -17.338 22.344 -0.804 1.00 48.66 97 LEU A O 1
ATOM 768 N N . ARG A 1 98 ? -15.667 22.271 -2.286 1.00 48.19 98 ARG A N 1
ATOM 769 C CA . ARG A 1 98 ? -15.042 23.545 -1.906 1.00 48.19 98 ARG A CA 1
ATOM 770 C C . ARG A 1 98 ? -15.888 24.666 -2.512 1.00 48.19 98 ARG A C 1
ATOM 772 O O . ARG A 1 98 ? -15.449 25.361 -3.419 1.00 48.19 98 ARG A O 1
ATOM 779 N N . ILE A 1 99 ? -17.128 24.828 -2.053 1.00 53.28 99 ILE A N 1
ATOM 780 C CA . ILE A 1 99 ? -17.868 26.060 -2.289 1.00 53.28 99 ILE A CA 1
ATOM 781 C C . ILE A 1 99 ? -17.108 27.104 -1.473 1.00 53.28 99 ILE A C 1
ATOM 783 O O . ILE A 1 99 ? -17.126 27.031 -0.240 1.00 53.28 99 ILE A O 1
ATOM 787 N N . PRO A 1 100 ? -16.396 28.056 -2.102 1.00 44.53 100 PRO A N 1
ATOM 788 C CA . PRO A 1 100 ? -15.939 29.204 -1.357 1.00 44.53 100 PRO A CA 1
ATOM 789 C C . PRO A 1 100 ? -17.211 29.881 -0.862 1.00 44.53 100 PRO A C 1
ATOM 791 O O . PRO A 1 100 ? -17.997 30.386 -1.664 1.00 44.53 100 PRO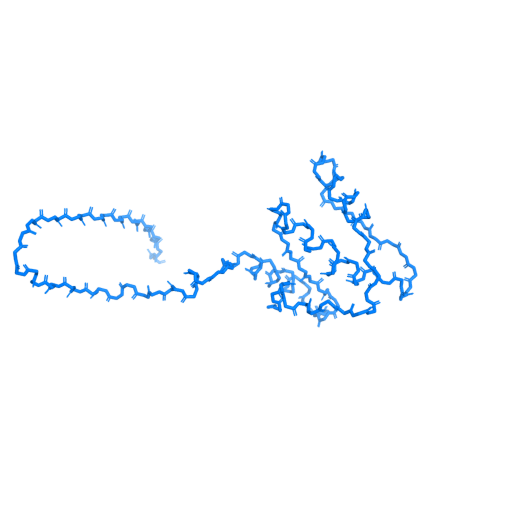 A O 1
ATOM 794 N N . VAL A 1 101 ? -17.441 29.891 0.450 1.00 53.84 101 VAL A N 1
ATOM 795 C CA . VAL A 1 101 ? -18.495 30.713 1.047 1.00 53.84 101 VAL A CA 1
ATOM 796 C C . VAL A 1 101 ? -18.021 32.168 0.963 1.00 53.84 101 VAL A C 1
ATOM 798 O O . VAL A 1 101 ? -17.706 32.821 1.954 1.00 53.84 101 VAL A O 1
ATOM 801 N N . LYS A 1 102 ? -17.908 32.690 -0.264 1.00 43.97 102 LYS A N 1
ATOM 802 C CA . LYS A 1 102 ? -17.866 34.119 -0.542 1.00 43.97 102 LYS A CA 1
ATOM 803 C C . LYS A 1 102 ? -19.241 34.628 -0.151 1.00 43.97 102 LYS A C 1
ATOM 805 O O . LYS A 1 102 ? -20.145 34.596 -0.974 1.00 43.97 102 LYS A O 1
ATOM 810 N N . LYS A 1 103 ? -19.381 34.996 1.128 1.00 45.88 103 LYS A N 1
ATOM 811 C CA . LYS A 1 103 ? -20.466 35.792 1.720 1.00 45.88 103 LYS A CA 1
ATOM 812 C C . LYS A 1 103 ? -21.710 35.845 0.834 1.00 45.88 103 LYS A C 1
ATOM 814 O O . LYS A 1 103 ? -21.991 36.868 0.210 1.00 45.88 103 LYS A O 1
ATOM 819 N N . VAL A 1 104 ? -22.464 34.753 0.785 1.00 43.59 104 VAL A N 1
ATOM 820 C CA . VAL A 1 104 ? -23.822 34.836 0.265 1.00 43.59 104 VAL A CA 1
ATOM 821 C C . VAL A 1 104 ? -24.609 35.505 1.381 1.00 43.59 104 VAL A C 1
ATOM 823 O O . VAL A 1 104 ? -25.021 34.857 2.339 1.00 43.59 104 VAL A O 1
ATOM 826 N N . LYS A 1 105 ? -24.765 36.832 1.300 1.00 43.22 105 LYS A N 1
ATOM 827 C CA . LYS A 1 105 ? -25.864 37.528 1.976 1.00 43.22 105 LYS A CA 1
ATOM 828 C C . LYS A 1 105 ? -27.156 37.013 1.339 1.00 43.22 105 LYS A C 1
ATOM 830 O O . LYS A 1 105 ? -27.751 37.672 0.494 1.00 43.22 105 LYS A O 1
ATOM 835 N N . ALA A 1 106 ? -27.558 35.801 1.702 1.00 40.09 106 ALA A N 1
ATOM 836 C CA . ALA A 1 106 ? -28.878 35.280 1.418 1.00 40.09 106 ALA A CA 1
ATOM 837 C C . ALA A 1 106 ? -29.833 35.925 2.422 1.00 40.09 106 ALA A C 1
ATOM 839 O O . ALA A 1 106 ? -30.327 35.287 3.343 1.00 40.09 106 ALA A O 1
ATOM 840 N N . THR A 1 107 ? -30.093 37.222 2.253 1.00 42.28 107 THR A N 1
ATOM 841 C CA . THR A 1 107 ? -31.302 37.835 2.803 1.00 42.28 107 THR A CA 1
ATOM 842 C C . THR A 1 107 ? -32.455 37.412 1.897 1.00 42.28 107 THR A C 1
ATOM 844 O O . THR A 1 107 ? -33.027 38.209 1.159 1.00 42.28 107 THR A O 1
ATOM 847 N N . ALA A 1 108 ? -32.753 36.112 1.896 1.00 37.88 108 ALA A N 1
ATOM 848 C CA . ALA A 1 108 ? -34.026 35.626 1.415 1.00 37.88 108 ALA A CA 1
ATOM 849 C C . ALA A 1 108 ? -35.037 36.056 2.477 1.00 37.88 108 ALA A C 1
ATOM 851 O O . ALA A 1 108 ? -35.116 35.467 3.552 1.00 37.88 108 ALA A O 1
ATOM 852 N N . LYS A 1 109 ? -35.759 37.148 2.206 1.00 37.12 109 LYS A N 1
ATOM 853 C CA . LYS A 1 109 ? -37.022 37.428 2.886 1.00 37.12 109 LYS A CA 1
ATOM 854 C C . LYS A 1 109 ? -37.904 36.202 2.667 1.00 37.12 109 LYS A C 1
ATOM 856 O O . LYS A 1 109 ? -38.489 36.059 1.601 1.00 37.12 109 LYS A O 1
ATOM 861 N N . ILE A 1 110 ? -37.945 35.316 3.653 1.00 37.88 110 ILE A N 1
ATOM 862 C CA . ILE A 1 110 ? -38.976 34.295 3.782 1.00 37.88 110 ILE A CA 1
ATOM 863 C C . ILE A 1 110 ? -40.223 35.075 4.216 1.00 37.88 110 ILE A C 1
ATOM 865 O O . ILE A 1 110 ? -40.224 35.641 5.313 1.00 37.88 110 ILE A O 1
ATOM 869 N N . PRO A 1 111 ? -41.255 35.220 3.368 1.00 36.19 111 PRO A N 1
ATOM 870 C CA . PRO A 1 111 ? -42.491 35.833 3.806 1.00 36.19 111 PRO A CA 1
ATOM 871 C C . PRO A 1 111 ? -43.225 34.795 4.656 1.00 36.19 111 PRO A C 1
ATOM 873 O O . PRO A 1 111 ? -43.858 33.888 4.129 1.00 36.19 111 PRO A O 1
ATOM 876 N N . GLY A 1 112 ? -43.100 34.926 5.977 1.00 46.75 112 GLY A N 1
ATOM 877 C CA . GLY A 1 112 ? -43.876 34.155 6.946 1.00 46.75 112 GLY A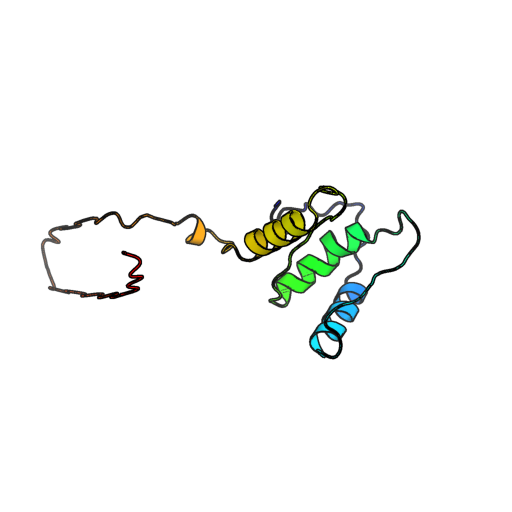 CA 1
ATOM 878 C C . GLY A 1 112 ? -43.053 33.173 7.776 1.00 46.75 112 GLY A C 1
ATOM 879 O O . GLY A 1 112 ? -42.914 32.013 7.411 1.00 46.75 112 GLY A O 1
ATOM 880 N N . GLY A 1 113 ? -42.623 33.628 8.955 1.00 41.16 113 GLY A N 1
ATOM 881 C CA . GLY A 1 113 ? -42.450 32.757 10.121 1.00 41.16 113 GLY A CA 1
ATOM 882 C C . GLY A 1 113 ? -41.012 32.430 10.528 1.00 41.16 113 GLY A C 1
ATOM 883 O O . GLY A 1 113 ? -40.309 31.715 9.827 1.00 41.16 113 GLY A O 1
ATOM 884 N N . ALA A 1 114 ? -40.679 32.871 11.746 1.00 34.12 114 ALA A N 1
ATOM 885 C CA . ALA A 1 114 ? -39.560 32.482 12.611 1.00 34.12 114 ALA A CA 1
ATOM 886 C C . ALA A 1 114 ? -38.171 33.084 12.311 1.00 34.12 114 ALA A C 1
ATOM 888 O O . ALA A 1 114 ? -37.423 32.648 11.439 1.00 34.12 114 ALA A O 1
ATOM 889 N N . GLU A 1 115 ? -37.807 34.068 13.138 1.00 36.84 115 GLU A N 1
ATOM 890 C CA . GLU A 1 115 ? -36.451 34.586 13.314 1.00 36.84 115 GLU A CA 1
ATOM 891 C C . GLU A 1 115 ? -35.559 33.494 13.922 1.00 36.84 115 GLU A C 1
ATOM 893 O O . GLU A 1 115 ? -35.607 33.214 15.116 1.00 36.84 115 GLU A O 1
ATOM 898 N N . GLY A 1 116 ? -34.745 32.852 13.089 1.00 38.44 116 GLY A N 1
ATOM 899 C CA . GLY A 1 116 ? -33.646 32.004 13.536 1.00 38.44 116 GLY A CA 1
ATOM 900 C C . GLY A 1 116 ? -32.321 32.673 13.202 1.00 38.44 116 GLY A C 1
ATOM 901 O O . GLY A 1 116 ? -31.777 32.435 12.126 1.00 38.44 116 GLY A O 1
ATOM 902 N N . SER A 1 117 ? -31.801 33.521 14.094 1.00 37.25 117 SER A N 1
ATOM 903 C CA . SER A 1 117 ? -30.408 33.970 14.002 1.00 37.25 117 SER A CA 1
ATOM 904 C C . SER A 1 117 ? -29.511 32.823 14.457 1.00 37.25 117 SER A C 1
ATOM 906 O O . SER A 1 117 ? -29.406 32.546 15.651 1.00 37.25 117 SER A O 1
ATOM 908 N N . LEU A 1 118 ? -28.906 32.109 13.508 1.00 36.06 118 LEU A N 1
ATOM 909 C CA . LEU A 1 118 ? -27.858 31.141 13.807 1.00 36.06 118 LEU A CA 1
ATOM 910 C C . LEU A 1 118 ? -26.501 31.822 13.606 1.00 36.06 118 LEU A C 1
ATOM 912 O O . LEU A 1 118 ? -25.898 31.759 12.536 1.00 36.06 118 LEU A O 1
ATOM 916 N N . GLU A 1 119 ? -26.052 32.504 14.657 1.00 30.92 119 GLU A N 1
ATOM 917 C CA . GLU A 1 119 ? -24.677 32.975 14.820 1.00 30.92 119 GLU A CA 1
ATOM 918 C C . GLU A 1 119 ? -23.754 31.750 14.915 1.00 30.92 119 GLU A C 1
ATOM 920 O O . GLU A 1 119 ? -23.655 31.095 15.952 1.00 30.92 119 GLU A O 1
ATOM 925 N N . ALA A 1 120 ? -23.098 31.400 13.810 1.00 35.34 120 ALA A N 1
ATOM 926 C CA . ALA A 1 120 ? -21.996 30.447 13.808 1.00 35.34 120 ALA A CA 1
ATOM 927 C C . ALA A 1 120 ? -20.676 31.226 13.767 1.00 35.34 120 ALA A C 1
ATOM 929 O O . ALA A 1 120 ? -20.055 31.385 12.714 1.00 35.34 120 ALA A O 1
ATOM 930 N N . ASP A 1 121 ? -20.267 31.734 14.930 1.00 28.58 121 ASP A N 1
ATOM 931 C CA . ASP A 1 121 ? -18.933 32.287 15.145 1.00 28.58 121 ASP A CA 1
ATOM 932 C C . ASP A 1 121 ? -17.901 31.150 15.019 1.00 28.58 121 ASP A C 1
ATOM 934 O O . ASP A 1 121 ? -17.887 30.187 15.787 1.00 28.58 121 ASP A O 1
ATOM 938 N N . ARG A 1 122 ? -17.049 31.232 13.994 1.00 30.88 122 ARG A N 1
ATOM 939 C CA . ARG A 1 122 ? -15.786 30.488 13.928 1.00 30.88 122 ARG A CA 1
ATOM 940 C C . ARG A 1 122 ? -14.642 31.486 13.912 1.00 30.88 122 ARG A C 1
ATOM 942 O O . ARG A 1 122 ? -14.020 31.745 12.882 1.00 30.88 122 ARG A O 1
ATOM 949 N N . SER A 1 123 ? -14.349 32.020 15.082 1.00 29.59 123 SER A N 1
ATOM 950 C CA . SER A 1 123 ? -13.102 32.696 15.409 1.00 29.59 123 SER A CA 1
ATOM 951 C C . SER A 1 123 ? -11.949 31.682 15.388 1.00 29.59 123 SER A C 1
ATOM 953 O O . SER A 1 123 ? -11.545 31.123 16.401 1.00 29.59 123 SER A O 1
ATOM 955 N N . ILE A 1 124 ? -11.381 31.446 14.202 1.00 33.78 124 ILE A N 1
ATOM 956 C CA . ILE A 1 124 ? -10.016 30.920 14.082 1.00 33.78 124 ILE A CA 1
ATOM 957 C C . ILE A 1 124 ? -9.091 32.131 13.995 1.00 33.78 124 ILE A C 1
ATOM 959 O O . ILE A 1 124 ? -8.746 32.620 12.920 1.00 33.78 124 ILE A O 1
ATOM 963 N N . ALA A 1 125 ? -8.725 32.643 15.166 1.00 36.31 125 ALA A N 1
ATOM 964 C CA . ALA A 1 125 ? -7.619 33.570 15.322 1.00 36.31 125 ALA A CA 1
ATOM 965 C C . ALA A 1 125 ? -6.310 32.768 15.321 1.00 36.31 125 ALA A C 1
ATOM 967 O O . ALA A 1 125 ? -5.837 32.325 16.363 1.00 36.31 125 ALA A O 1
ATOM 968 N N . LEU A 1 126 ? -5.710 32.587 14.146 1.00 35.78 126 LEU A N 1
ATOM 969 C CA . LEU A 1 126 ? -4.289 32.263 14.030 1.00 35.78 126 LEU A CA 1
ATOM 970 C C . LEU A 1 126 ? -3.565 33.535 13.595 1.00 35.78 126 LEU A C 1
ATOM 972 O O . LEU A 1 126 ? -3.355 33.810 12.417 1.00 35.78 126 LEU A O 1
ATOM 976 N N . GLN A 1 127 ? -3.246 34.352 14.598 1.00 38.28 127 GLN A N 1
ATOM 977 C CA . GLN A 1 127 ? -2.257 35.411 14.480 1.00 38.28 127 GLN A CA 1
ATOM 978 C C . GLN A 1 127 ? -0.892 34.753 14.274 1.00 38.28 127 GLN A C 1
ATOM 980 O O . GLN A 1 127 ? -0.320 34.198 15.209 1.00 38.28 127 GLN A O 1
ATOM 985 N N . THR A 1 128 ? -0.334 34.853 13.074 1.00 37.41 128 THR A N 1
ATOM 986 C CA . THR A 1 128 ? 1.114 34.741 12.897 1.00 37.41 128 THR A CA 1
ATOM 987 C C . THR A 1 128 ? 1.633 36.139 12.608 1.00 37.41 128 THR A C 1
ATOM 989 O O . THR A 1 128 ? 1.604 36.629 11.484 1.00 37.41 128 THR A O 1
ATOM 992 N N . ARG A 1 129 ? 2.048 36.811 13.685 1.00 40.69 129 ARG A N 1
ATOM 993 C CA . ARG A 1 129 ? 2.917 37.983 13.626 1.00 40.69 129 ARG A CA 1
ATOM 994 C C . ARG A 1 129 ? 4.240 37.547 13.002 1.00 40.69 129 ARG A C 1
ATOM 996 O O . ARG A 1 129 ? 4.967 36.792 13.637 1.00 40.69 129 ARG A O 1
ATOM 1003 N N . ILE A 1 130 ? 4.571 38.053 11.821 1.00 37.78 130 ILE A N 1
ATOM 1004 C CA . ILE A 1 130 ? 5.967 38.253 11.430 1.00 37.78 130 ILE A CA 1
ATOM 1005 C C . ILE A 1 130 ? 6.048 39.650 10.831 1.00 37.78 130 ILE A C 1
ATOM 1007 O O . ILE A 1 130 ? 5.566 39.914 9.734 1.00 37.78 130 ILE A O 1
ATOM 1011 N N . GLY A 1 131 ? 6.608 40.547 11.626 1.00 39.81 131 GLY A N 1
ATOM 1012 C CA . GLY A 1 131 ? 6.996 41.886 11.244 1.00 39.81 131 GLY A CA 1
ATOM 1013 C C . GLY A 1 131 ? 8.051 42.326 12.238 1.00 39.81 131 GLY A C 1
ATOM 1014 O O . GLY A 1 131 ? 7.720 42.627 13.382 1.00 39.81 131 GLY A O 1
ATOM 1015 N N . THR A 1 132 ? 9.313 42.249 11.833 1.00 44.00 132 THR A N 1
ATOM 1016 C CA . THR A 1 132 ? 10.282 43.353 11.843 1.00 44.00 132 THR A CA 1
ATOM 1017 C C . THR A 1 132 ? 11.362 42.998 10.830 1.00 44.00 132 THR A C 1
ATOM 1019 O O . THR A 1 132 ? 11.780 41.818 10.831 1.00 44.00 132 THR A O 1
#

Organism: NCBI:txid621374

Secondary structure (DSSP, 8-state):
---GGG----TT----HHHHHHHHHHHHT-S-S-------TTSSHHHIIIIIIHHHHHHTT-------TTTTTT-HHHHHHHHHHHHHS--SHHHH--------------SSS-------------------